Protein AF-A0A3D2TYN9-F1 (afdb_monomer_lite)

Secondary structure (DSSP, 8-state):
-----EEE-SSS-SSGGGS-TTT---SSS--SHHHHHHHHT--EEEEE--S-HHHHHHHHHHHHHHHHHHT-SS-EEEEE-TT-BS-HHHHHHHHHHHHT-GGGHHHHTTEEEEE--B-HHHHT-HHHHHSTTSSTT-TTPPPEEBSTT--STTHHHHHHHTT---B---GGG-

Sequence (174 aa):
EVIARHTVGMADPLTDEEITVEDRLEDGLPQSLAACLAEYGLCHLKIKVNGDCDSDLERLHNIARLVESSGVESFGFTLDGNEQFRDPGHFRTYWERLTGQPELHGFFSHLVFVEQPFHRDVALDRELMGGAGGLVAWADRPRMIIDESDARNDSLVLALELGYHGTSHKNCKG

Radius of gyration: 17.23 Å; chains: 1; bounding box: 44×36×44 Å

Foldseek 3Di:
DDADAAEDELQQAQDPVSQDPVRDDPPPQDRHVLRCCQPVVHQEHEYEDQLPLVSRLVVLLSNVVSVVVSPRPRHAYEYELPANDAALVSVVVSVCSNCVDPSCVVVCVRYPFYENNHHLVRLLPCPRQVHCSHDVVDDPDTAYEYEVNPQDPCSQVSNVNSPHDYYDDDPVSD

Structure (mmCIF, N/CA/C/O backbone):
data_AF-A0A3D2TYN9-F1
#
_entry.id   AF-A0A3D2TYN9-F1
#
loop_
_atom_site.group_PDB
_atom_site.id
_atom_site.type_symbol
_atom_site.label_atom_id
_atom_site.label_alt_id
_atom_site.label_comp_id
_atom_site.label_asym_id
_atom_site.label_entity_id
_atom_site.label_seq_id
_atom_site.pdbx_PDB_ins_code
_atom_site.Cartn_x
_atom_site.Cartn_y
_atom_site.Cartn_z
_atom_site.occupancy
_atom_site.B_iso_or_equiv
_atom_site.auth_seq_id
_atom_site.auth_comp_id
_atom_site.auth_asym_id
_atom_site.auth_atom_id
_atom_site.pdbx_PDB_model_num
ATOM 1 N N . GLU A 1 1 ? -14.340 -18.652 -0.048 1.00 77.94 1 GLU A N 1
ATOM 2 C CA . GLU A 1 1 ? -14.383 -17.609 0.993 1.00 77.94 1 GLU A CA 1
ATOM 3 C C . GLU A 1 1 ? -14.146 -16.260 0.330 1.00 77.94 1 GLU A C 1
ATOM 5 O O . GLU A 1 1 ? -13.429 -16.225 -0.665 1.00 77.94 1 GLU A O 1
ATOM 10 N N . VAL A 1 2 ? -14.799 -15.196 0.799 1.00 84.88 2 VAL A N 1
ATOM 11 C CA . VAL A 1 2 ? -14.605 -13.823 0.301 1.00 84.88 2 VAL A CA 1
ATOM 12 C C . VAL A 1 2 ? -14.010 -13.014 1.446 1.00 84.88 2 VAL A C 1
ATOM 14 O O . VAL A 1 2 ? -14.589 -13.000 2.527 1.00 84.88 2 VAL A O 1
ATOM 17 N N . ILE A 1 3 ? -12.878 -12.351 1.206 1.00 89.25 3 ILE A N 1
ATOM 18 C CA . ILE A 1 3 ? -12.180 -11.532 2.204 1.00 89.25 3 ILE A CA 1
ATOM 19 C C . ILE A 1 3 ? -12.329 -10.062 1.813 1.00 89.25 3 ILE A C 1
ATOM 21 O O . ILE A 1 3 ? -11.868 -9.648 0.747 1.00 89.25 3 ILE A O 1
ATOM 25 N N . ALA A 1 4 ? -12.972 -9.271 2.671 1.00 90.62 4 ALA A N 1
ATOM 26 C CA . ALA A 1 4 ? -13.040 -7.825 2.503 1.00 90.62 4 ALA A CA 1
ATOM 27 C C . ALA A 1 4 ? -11.748 -7.178 3.026 1.00 90.62 4 ALA A C 1
ATOM 29 O O . ALA A 1 4 ? -11.294 -7.497 4.122 1.00 90.62 4 ALA A O 1
ATOM 30 N N . ARG A 1 5 ? -11.165 -6.258 2.247 1.00 94.69 5 ARG A N 1
ATOM 31 C CA . ARG A 1 5 ? -10.030 -5.425 2.675 1.00 94.69 5 ARG A CA 1
ATOM 32 C C . ARG A 1 5 ? -10.537 -4.029 3.003 1.00 94.69 5 ARG A C 1
ATOM 34 O O . ARG A 1 5 ? -10.911 -3.292 2.091 1.00 94.69 5 ARG A O 1
ATOM 41 N N . HIS A 1 6 ? -10.562 -3.672 4.282 1.00 96.56 6 HIS A N 1
ATOM 42 C CA . HIS A 1 6 ? -10.943 -2.325 4.701 1.00 96.56 6 HIS A CA 1
ATOM 43 C C . HIS A 1 6 ? -9.845 -1.337 4.296 1.00 96.56 6 HIS A C 1
ATOM 45 O O . HIS A 1 6 ? -8.668 -1.571 4.569 1.00 96.56 6 HIS A O 1
ATOM 51 N N . THR A 1 7 ? -10.210 -0.264 3.594 1.00 97.44 7 THR A N 1
ATOM 52 C CA . THR A 1 7 ? -9.226 0.728 3.144 1.00 97.44 7 THR A CA 1
ATOM 53 C C . THR A 1 7 ? -8.938 1.706 4.269 1.00 97.44 7 THR A C 1
ATOM 55 O O . THR A 1 7 ? -9.871 2.268 4.819 1.00 97.44 7 THR A O 1
ATOM 58 N N . VAL A 1 8 ? -7.658 1.914 4.562 1.00 97.94 8 VAL A N 1
ATOM 59 C CA . VAL A 1 8 ? -7.162 2.903 5.517 1.00 97.94 8 VAL A CA 1
ATOM 60 C C . VAL A 1 8 ? -6.434 3.977 4.718 1.00 97.94 8 VAL A C 1
ATOM 62 O O . VAL A 1 8 ? -5.326 3.763 4.219 1.00 97.94 8 VAL A O 1
ATOM 65 N N . GLY A 1 9 ? -7.093 5.113 4.526 1.00 96.50 9 GLY A N 1
ATOM 66 C CA . GLY A 1 9 ? -6.555 6.310 3.891 1.00 96.50 9 GLY A CA 1
ATOM 67 C C . GLY A 1 9 ? -5.503 7.012 4.748 1.00 96.50 9 GLY A C 1
ATOM 68 O O . GLY A 1 9 ? -5.288 6.661 5.903 1.00 96.50 9 GLY A O 1
ATOM 69 N N . MET A 1 10 ? -4.834 8.024 4.187 1.00 92.69 10 MET A N 1
ATOM 70 C CA . MET A 1 10 ? -3.769 8.764 4.889 1.00 92.69 10 MET A CA 1
ATOM 71 C C . MET A 1 10 ? -4.289 9.635 6.036 1.00 92.69 10 MET A C 1
ATOM 73 O O . MET A 1 10 ? -3.574 9.847 7.008 1.00 92.69 10 MET A O 1
ATOM 77 N N . ALA A 1 11 ? -5.518 10.136 5.905 1.00 93.06 11 ALA A N 1
ATOM 78 C CA . ALA A 1 11 ? -6.159 11.023 6.874 1.00 93.06 11 ALA A CA 1
ATOM 79 C C . ALA A 1 11 ? -7.179 10.297 7.762 1.00 93.06 11 ALA A C 1
ATOM 81 O O . ALA A 1 11 ? -7.815 10.932 8.596 1.00 93.06 11 ALA A O 1
ATOM 82 N N . ASP A 1 12 ? -7.355 8.987 7.571 1.00 96.75 12 ASP A N 1
ATOM 83 C CA . ASP A 1 12 ? -8.340 8.235 8.340 1.00 96.75 12 ASP A CA 1
ATOM 84 C C . ASP A 1 12 ? -7.880 8.148 9.804 1.00 96.75 12 ASP A C 1
ATOM 86 O O . ASP A 1 12 ? -6.713 7.806 10.048 1.00 96.75 12 ASP A O 1
ATOM 90 N N . PRO A 1 13 ? -8.768 8.429 10.769 1.00 97.69 13 PRO A N 1
ATOM 91 C CA . PRO A 1 13 ? -8.431 8.364 12.181 1.00 97.69 13 PRO A CA 1
ATOM 92 C C . PRO A 1 13 ? -8.129 6.917 12.578 1.00 97.69 13 PRO A C 1
ATOM 94 O O . PRO A 1 13 ? -8.916 6.000 12.321 1.00 97.69 13 PRO A O 1
ATOM 97 N N . LEU A 1 14 ? -6.981 6.687 13.211 1.00 97.94 14 LEU A N 1
ATOM 98 C CA . LEU A 1 14 ? -6.624 5.360 13.707 1.00 97.94 14 LEU A CA 1
ATOM 99 C C . LEU A 1 14 ? -7.356 5.044 15.013 1.00 97.94 14 LEU A C 1
ATOM 101 O O . LEU A 1 14 ? -7.786 3.905 15.206 1.00 97.94 14 LEU A O 1
ATOM 105 N N . THR A 1 15 ? -7.554 6.051 15.867 1.00 97.38 15 THR A N 1
ATOM 106 C CA . THR A 1 15 ? -8.289 5.944 17.135 1.00 97.38 15 THR A CA 1
ATOM 107 C C . THR A 1 15 ? -9.380 7.008 17.250 1.00 97.38 15 THR A C 1
ATOM 109 O O . THR A 1 15 ? -9.408 7.980 16.495 1.00 97.38 15 THR A O 1
ATOM 112 N N . ASP A 1 16 ? -10.307 6.832 18.195 1.00 96.62 16 ASP A N 1
ATOM 113 C CA . ASP A 1 16 ? -11.434 7.755 18.377 1.00 96.62 16 ASP A CA 1
ATOM 114 C C . ASP A 1 16 ? -11.008 9.137 18.896 1.00 96.62 16 ASP A C 1
ATOM 116 O O . ASP A 1 16 ? -11.752 10.108 18.731 1.00 96.62 16 ASP A O 1
ATOM 120 N N . GLU A 1 17 ? -9.827 9.235 19.514 1.00 96.56 17 GLU A N 1
ATOM 121 C CA . GLU A 1 17 ? -9.226 10.489 19.980 1.00 96.56 17 GLU A CA 1
ATOM 122 C C . GLU A 1 17 ? -8.718 11.369 18.831 1.00 96.56 17 GLU A C 1
ATOM 124 O O . GLU A 1 17 ? -8.598 12.581 19.004 1.00 96.56 17 GLU A O 1
ATOM 129 N N . GLU A 1 18 ? -8.442 10.784 17.662 1.00 97.00 18 GLU A N 1
ATOM 130 C CA . GLU A 1 18 ? -8.052 11.528 16.457 1.00 97.00 18 GLU A CA 1
ATOM 131 C C . GLU A 1 18 ? -9.260 12.199 15.774 1.00 97.00 18 GLU A C 1
ATOM 133 O O . GLU A 1 18 ? -9.085 13.051 14.903 1.00 97.00 18 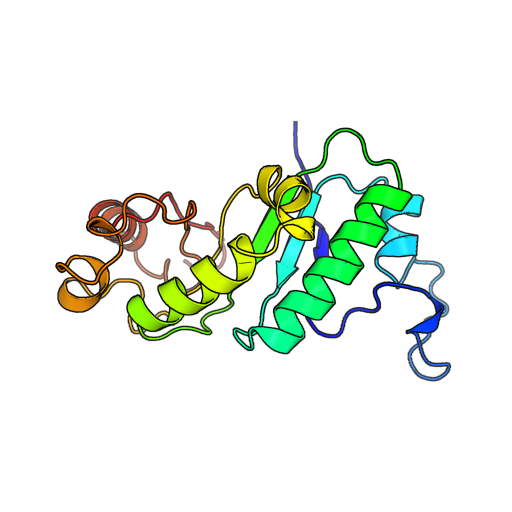GLU A O 1
ATOM 138 N N . ILE A 1 19 ? -10.489 11.851 16.176 1.00 97.25 19 ILE A N 1
ATOM 139 C CA . ILE A 1 19 ? -11.725 12.401 15.612 1.00 97.25 19 ILE A CA 1
ATOM 140 C C . ILE A 1 19 ? -12.107 13.678 16.362 1.00 97.25 19 ILE A C 1
ATOM 142 O O . ILE A 1 19 ? -12.534 13.634 17.525 1.00 97.25 19 ILE A O 1
ATOM 146 N N . THR A 1 20 ? -12.005 14.811 15.665 1.00 95.62 20 THR A N 1
ATOM 147 C CA . THR A 1 20 ? -12.434 16.121 16.172 1.00 95.62 20 THR A CA 1
ATOM 148 C C . THR A 1 20 ? -13.937 16.145 16.462 1.00 95.62 20 THR A C 1
ATOM 150 O O . THR A 1 20 ? -14.700 15.293 16.005 1.00 95.62 20 THR A O 1
ATOM 153 N N . VAL A 1 21 ? -14.396 17.126 17.242 1.00 93.62 21 VAL A N 1
ATOM 154 C CA . VAL A 1 21 ? -15.836 17.277 17.511 1.00 93.62 21 VAL A CA 1
ATOM 155 C C . VAL A 1 21 ? -16.582 17.631 16.223 1.00 93.62 21 VAL A C 1
ATOM 157 O O . VAL A 1 21 ? -17.707 17.184 16.026 1.00 93.62 21 VAL A O 1
ATOM 160 N N . GLU A 1 22 ? -15.945 18.402 15.347 1.00 94.50 22 GLU A N 1
ATOM 161 C CA . GLU A 1 22 ? -16.489 18.851 14.071 1.00 94.50 22 GLU A CA 1
ATOM 162 C C . GLU A 1 22 ? -16.609 17.717 13.042 1.00 94.50 22 GLU A C 1
ATOM 164 O O . GLU A 1 22 ? -17.558 17.712 12.259 1.00 94.50 22 GLU A O 1
ATOM 169 N N . ASP A 1 23 ? -15.682 16.753 13.059 1.00 94.88 23 ASP A N 1
ATOM 170 C CA . ASP A 1 23 ? -15.662 15.619 12.124 1.00 94.88 23 ASP A CA 1
ATOM 171 C C . ASP A 1 23 ? -16.451 14.401 12.628 1.00 94.88 23 ASP A C 1
ATOM 173 O O . ASP A 1 23 ? -16.633 13.432 11.885 1.00 94.88 23 ASP A O 1
ATOM 177 N N . ARG A 1 24 ? -16.901 14.406 13.889 1.00 95.12 24 ARG A N 1
ATOM 178 C CA . ARG A 1 24 ? -17.609 13.269 14.488 1.00 95.12 24 ARG A CA 1
ATOM 179 C C . ARG A 1 24 ? -19.006 13.117 13.895 1.00 95.12 24 ARG A C 1
ATOM 181 O O . ARG A 1 24 ? -19.819 14.039 13.940 1.00 95.12 24 ARG A O 1
ATOM 188 N N . LEU A 1 25 ? -19.300 11.922 13.390 1.00 94.81 25 LEU A N 1
ATOM 189 C CA . LEU A 1 25 ? -20.610 11.585 12.835 1.00 94.81 25 LEU A CA 1
ATOM 190 C C . LEU A 1 25 ? -21.520 10.946 13.896 1.00 94.81 25 LEU A C 1
ATOM 192 O O . LEU A 1 25 ? -21.076 10.162 14.732 1.00 94.81 25 LEU A O 1
ATOM 196 N N . GLU A 1 26 ? -22.815 11.265 13.844 1.00 92.81 26 GLU A N 1
ATOM 197 C CA . GLU A 1 26 ? -23.863 10.675 14.697 1.00 92.81 26 GLU A CA 1
ATOM 198 C C . GLU A 1 26 ? -24.743 9.689 13.905 1.00 92.81 26 GLU A C 1
ATOM 200 O O . GLU A 1 26 ? -25.968 9.681 14.018 1.00 92.81 26 GLU A O 1
ATOM 205 N N . ASP A 1 27 ? -24.129 8.870 13.050 1.00 95.62 27 ASP A N 1
ATOM 206 C CA . ASP A 1 27 ? -24.824 7.869 12.227 1.00 95.62 27 ASP A CA 1
ATOM 207 C C . ASP A 1 27 ? -24.854 6.463 12.858 1.00 95.62 27 ASP A C 1
ATOM 209 O O . ASP A 1 27 ? -25.531 5.566 12.351 1.00 95.62 27 ASP A O 1
ATOM 213 N N . GLY A 1 28 ? -24.172 6.286 13.994 1.00 94.12 28 GLY A N 1
ATOM 21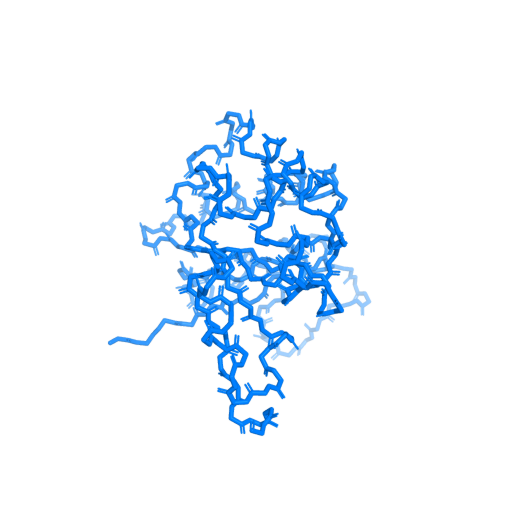4 C CA . GLY A 1 28 ? -24.099 5.028 14.734 1.00 94.12 28 GLY A CA 1
ATOM 215 C C . GLY A 1 28 ? -23.090 4.023 14.176 1.00 94.12 28 GLY A C 1
ATOM 216 O O . GLY A 1 28 ? -23.093 2.879 14.626 1.00 94.12 28 GLY A O 1
ATOM 217 N N . LEU A 1 29 ? -22.246 4.418 13.218 1.00 96.31 29 LEU A N 1
ATOM 218 C CA . LEU A 1 29 ? -21.199 3.570 12.652 1.00 96.31 29 LEU A CA 1
ATOM 219 C C . LEU A 1 29 ? -1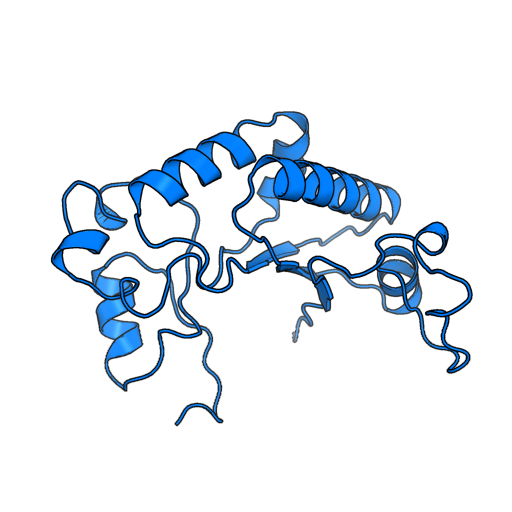9.826 3.879 13.281 1.00 96.31 29 LEU A C 1
ATOM 221 O O . LEU A 1 29 ? -19.569 5.013 13.689 1.00 96.31 29 LEU A O 1
ATOM 225 N N . PRO A 1 30 ? -18.911 2.893 13.364 1.00 96.50 30 PRO A N 1
ATOM 226 C CA . PRO A 1 30 ? -17.527 3.143 13.747 1.00 96.50 30 PRO A CA 1
ATOM 227 C C . PRO A 1 30 ? -16.833 4.041 12.716 1.00 96.50 30 PRO A C 1
ATOM 229 O O . PRO A 1 30 ? -16.962 3.834 11.508 1.00 96.50 30 PRO A O 1
ATOM 232 N N . GLN A 1 31 ? -16.061 5.009 13.208 1.00 96.69 31 GLN A N 1
ATOM 233 C CA . GLN A 1 31 ? -15.362 5.989 12.373 1.00 96.69 31 GLN A CA 1
ATOM 234 C C . GLN A 1 31 ? -13.836 5.812 12.396 1.00 96.69 31 GLN A C 1
ATOM 236 O O . GLN A 1 31 ? -13.190 6.055 11.380 1.00 96.69 31 GLN A O 1
ATOM 241 N N . SER A 1 32 ? -13.250 5.365 13.514 1.00 97.56 32 SER A N 1
ATOM 242 C CA . SER A 1 32 ? -11.816 5.062 13.591 1.00 97.56 32 SER A CA 1
ATOM 243 C C . SER A 1 32 ? -11.498 3.639 13.136 1.00 97.56 32 SER A C 1
ATOM 245 O O . SER A 1 32 ? -12.348 2.743 13.195 1.00 97.56 32 SER A O 1
ATOM 247 N N . LEU A 1 33 ? -10.245 3.397 12.737 1.00 97.50 33 LEU A N 1
ATOM 248 C CA . LEU A 1 33 ? -9.766 2.042 12.448 1.00 97.50 33 LEU A CA 1
ATOM 249 C C . LEU A 1 33 ? -9.926 1.121 13.666 1.00 97.50 33 LEU A C 1
ATOM 251 O O . LEU A 1 33 ? -10.344 -0.023 13.504 1.00 97.50 33 LEU A O 1
ATOM 255 N N . ALA A 1 34 ? -9.643 1.615 14.875 1.00 96.88 34 ALA A N 1
ATOM 256 C CA . ALA A 1 34 ? -9.796 0.860 16.117 1.00 96.88 34 ALA A CA 1
ATOM 257 C C . ALA A 1 34 ? -11.240 0.377 16.312 1.00 96.88 34 ALA A C 1
ATOM 259 O O . ALA A 1 34 ? -11.479 -0.812 16.536 1.00 96.88 34 ALA A O 1
ATOM 260 N N . ALA A 1 35 ? -12.203 1.288 16.156 1.00 96.12 35 ALA A N 1
ATOM 261 C CA . ALA A 1 35 ? -13.618 0.964 16.251 1.00 96.12 35 ALA A CA 1
ATOM 262 C C . ALA A 1 35 ? -14.054 0.006 15.128 1.00 96.12 35 ALA A C 1
ATOM 264 O O . ALA A 1 35 ? -14.800 -0.937 15.381 1.00 96.12 35 ALA A O 1
ATOM 265 N N . CYS A 1 36 ? -13.544 0.184 13.904 1.00 96.00 36 CYS A N 1
ATOM 266 C CA . CYS A 1 36 ? -13.861 -0.691 12.775 1.00 96.00 36 CYS A CA 1
ATOM 267 C C . CYS A 1 36 ? -13.315 -2.116 12.960 1.00 96.00 36 CYS A C 1
ATOM 269 O O . CYS A 1 36 ? -14.018 -3.076 12.648 1.00 96.00 36 CYS A O 1
ATOM 271 N N . LEU A 1 37 ? -12.085 -2.276 13.466 1.00 94.25 37 LEU A N 1
ATOM 272 C CA . LEU A 1 37 ? -11.501 -3.584 13.790 1.00 94.25 37 LEU A CA 1
ATOM 273 C C . LEU A 1 37 ? -12.381 -4.335 14.799 1.00 94.25 37 LEU A C 1
ATOM 275 O O . LEU A 1 37 ? -12.678 -5.511 14.587 1.00 94.25 37 LEU A O 1
ATOM 279 N N . ALA A 1 38 ? -12.824 -3.643 15.854 1.00 93.69 38 ALA A N 1
ATOM 280 C CA . ALA A 1 38 ? -13.637 -4.221 16.919 1.00 93.69 38 ALA A CA 1
ATOM 281 C C . ALA A 1 38 ? -15.069 -4.563 16.470 1.00 93.69 38 ALA A C 1
ATOM 283 O O . ALA A 1 38 ? -15.534 -5.673 16.715 1.00 93.69 38 ALA A O 1
ATOM 284 N N . GLU A 1 39 ? -15.756 -3.633 15.802 1.00 94.88 39 GLU A N 1
ATOM 285 C CA . GLU A 1 39 ? -17.165 -3.791 15.414 1.00 94.88 39 GLU A CA 1
ATOM 286 C C . GLU A 1 39 ? -17.335 -4.772 14.247 1.00 94.88 39 GLU A C 1
ATOM 288 O O . GLU A 1 39 ? -18.231 -5.615 14.252 1.00 94.88 39 GLU A O 1
ATOM 293 N N . TYR A 1 40 ? -16.466 -4.687 13.235 1.00 93.00 40 TYR A N 1
ATOM 294 C CA . TYR A 1 40 ? -16.623 -5.459 12.001 1.00 93.00 40 TYR A CA 1
ATOM 295 C C . TYR A 1 40 ? -15.781 -6.737 11.954 1.00 93.00 40 TYR A C 1
ATOM 297 O O . TYR A 1 40 ? -15.876 -7.481 10.976 1.00 93.00 40 TYR A O 1
ATOM 305 N N . GLY A 1 41 ? -14.949 -7.002 12.967 1.00 91.69 41 GLY A N 1
ATOM 306 C CA . GLY A 1 41 ? -14.061 -8.169 12.987 1.00 91.69 41 GLY A CA 1
ATOM 307 C C . GLY A 1 41 ? -13.092 -8.180 11.803 1.00 91.69 41 GLY A C 1
ATOM 308 O O . GLY A 1 41 ? -12.861 -9.224 11.188 1.00 91.69 41 GLY A O 1
ATOM 309 N N . LEU A 1 42 ? -12.582 -7.003 11.427 1.00 94.19 42 LEU A N 1
ATOM 310 C CA . LEU A 1 42 ? -11.731 -6.848 10.251 1.00 94.19 42 LEU A CA 1
ATOM 311 C C . LEU A 1 42 ? -10.441 -7.650 10.411 1.00 94.19 42 LEU A C 1
ATOM 313 O O . LEU A 1 42 ? -9.681 -7.457 11.355 1.00 94.19 42 LEU A O 1
ATOM 317 N N . CYS A 1 43 ? -10.162 -8.499 9.429 1.00 94.69 43 CYS A N 1
ATOM 318 C CA . CYS A 1 43 ? -8.941 -9.294 9.391 1.00 94.69 43 CYS A CA 1
ATOM 319 C C . CYS A 1 43 ? -7.979 -8.866 8.280 1.00 94.69 43 CYS A C 1
ATOM 321 O O . CYS A 1 43 ? -6.824 -9.280 8.284 1.00 94.69 43 CYS A O 1
ATOM 323 N N . HIS A 1 44 ? -8.428 -8.045 7.323 1.00 97.25 44 HIS A N 1
ATOM 324 C CA . HIS A 1 44 ? -7.570 -7.566 6.248 1.00 97.25 44 HIS A CA 1
ATOM 325 C C . HIS A 1 44 ? -7.725 -6.077 5.951 1.00 97.25 44 HIS A C 1
ATOM 327 O O . HIS A 1 44 ? -8.839 -5.548 5.898 1.00 97.25 44 HIS A O 1
ATOM 333 N N . LEU A 1 45 ? -6.595 -5.423 5.673 1.00 98.12 45 LEU A N 1
ATOM 334 C CA . LEU A 1 45 ? -6.525 -3.988 5.388 1.00 98.12 45 LEU A CA 1
ATOM 335 C C . LEU A 1 45 ? -5.918 -3.694 4.009 1.00 98.12 45 LEU A C 1
ATOM 337 O O . LEU A 1 45 ? -5.056 -4.417 3.510 1.00 98.12 45 LEU A O 1
ATOM 341 N N . LYS A 1 46 ? -6.340 -2.584 3.404 1.00 98.44 46 LYS A N 1
ATOM 342 C CA . LYS A 1 46 ? -5.649 -1.911 2.301 1.00 98.44 46 LYS A CA 1
ATOM 343 C C . LYS A 1 46 ? -5.158 -0.563 2.822 1.00 98.44 46 LYS A C 1
ATOM 345 O O . LYS A 1 46 ? -5.951 0.355 2.982 1.00 98.44 46 LYS A O 1
ATOM 350 N N . ILE A 1 47 ? -3.871 -0.455 3.120 1.00 98.69 47 ILE A N 1
ATOM 351 C CA . ILE A 1 47 ? -3.275 0.730 3.742 1.00 98.69 47 ILE A CA 1
ATOM 352 C C . ILE A 1 47 ? -2.687 1.605 2.641 1.00 98.69 47 ILE A C 1
ATOM 354 O O . ILE A 1 47 ? -1.847 1.144 1.871 1.00 98.69 47 ILE A O 1
ATOM 358 N N . LYS A 1 48 ? -3.129 2.858 2.545 1.00 98.31 48 LYS A N 1
ATOM 359 C CA . LYS A 1 48 ? -2.529 3.822 1.620 1.00 98.31 48 LYS A CA 1
ATOM 360 C C . LYS A 1 48 ? -1.192 4.316 2.161 1.00 98.31 48 LYS A C 1
ATOM 362 O O . LYS A 1 48 ? -1.051 4.488 3.368 1.00 98.31 48 LYS A O 1
ATOM 367 N N . VAL A 1 49 ? -0.250 4.551 1.255 1.00 97.81 49 VAL A N 1
ATOM 368 C CA . VAL A 1 49 ? 1.028 5.215 1.535 1.00 97.81 49 VAL A CA 1
ATOM 369 C C . VAL A 1 49 ? 1.214 6.391 0.581 1.00 97.81 49 VAL A C 1
ATOM 371 O O . VAL A 1 49 ? 0.724 6.359 -0.551 1.00 97.81 49 VAL A O 1
ATOM 374 N N . ASN A 1 50 ? 1.881 7.449 1.035 1.00 93.62 50 ASN A N 1
ATOM 375 C CA . ASN A 1 50 ? 2.063 8.683 0.260 1.00 93.62 50 ASN A CA 1
ATOM 376 C C . ASN A 1 50 ? 3.481 8.836 -0.325 1.00 93.62 50 ASN A C 1
ATOM 378 O O . ASN A 1 50 ? 3.733 9.794 -1.049 1.00 93.62 50 ASN A O 1
ATOM 382 N N . GLY A 1 51 ? 4.396 7.904 -0.045 1.00 94.50 51 GLY A N 1
ATOM 383 C CA . GLY A 1 51 ? 5.772 7.938 -0.540 1.00 94.50 51 GLY A CA 1
ATOM 384 C C . GLY A 1 51 ? 6.701 8.864 0.252 1.00 94.50 51 GLY A C 1
ATOM 385 O O . GLY A 1 51 ? 7.911 8.861 0.010 1.00 94.50 51 GLY A O 1
ATOM 386 N N . ASP A 1 52 ? 6.174 9.607 1.228 1.00 96.44 52 ASP A N 1
ATOM 387 C CA . ASP A 1 52 ? 6.954 10.282 2.257 1.00 96.44 52 ASP A CA 1
ATOM 388 C C . ASP A 1 52 ? 7.274 9.268 3.357 1.00 96.44 52 ASP A C 1
ATOM 390 O O . ASP A 1 52 ? 6.452 8.902 4.194 1.00 96.44 52 ASP A O 1
ATOM 394 N N . CYS A 1 53 ? 8.507 8.773 3.321 1.00 95.69 53 CYS A N 1
ATOM 395 C CA . CYS A 1 53 ? 8.904 7.638 4.138 1.00 95.69 53 CYS A CA 1
ATOM 396 C C . CYS A 1 53 ? 8.819 7.903 5.651 1.00 95.69 53 CYS A C 1
ATOM 398 O O . CYS A 1 53 ? 8.643 6.947 6.397 1.00 95.69 53 CYS A O 1
ATOM 400 N N . ASP A 1 54 ? 8.960 9.145 6.120 1.00 97.12 54 ASP A N 1
ATOM 401 C CA . ASP A 1 54 ? 8.881 9.443 7.557 1.00 97.12 54 ASP A CA 1
ATOM 402 C C . ASP A 1 54 ? 7.435 9.349 8.051 1.00 97.12 54 ASP A C 1
ATOM 404 O O . ASP A 1 54 ? 7.157 8.638 9.020 1.00 97.12 54 ASP A O 1
ATOM 408 N N . SER A 1 55 ? 6.509 9.998 7.341 1.00 97.06 55 SER A N 1
ATOM 409 C CA . SER A 1 55 ? 5.083 9.944 7.671 1.00 97.06 55 SER A CA 1
ATOM 410 C C . SER A 1 55 ? 4.483 8.552 7.458 1.00 97.06 55 SER A C 1
ATOM 412 O O . SER A 1 55 ? 3.702 8.084 8.290 1.00 97.06 55 SER A O 1
ATOM 414 N N . ASP A 1 56 ? 4.888 7.846 6.398 1.00 97.88 56 ASP A N 1
ATOM 415 C CA . ASP A 1 56 ? 4.462 6.469 6.154 1.00 97.88 56 ASP A CA 1
ATOM 416 C C . ASP A 1 56 ? 4.965 5.524 7.257 1.00 97.88 56 ASP A C 1
ATOM 418 O O . ASP A 1 56 ? 4.202 4.682 7.731 1.00 97.88 56 ASP A O 1
ATOM 422 N N . LEU A 1 57 ? 6.215 5.671 7.719 1.00 98.00 57 LEU A N 1
ATOM 423 C CA . LEU A 1 57 ? 6.748 4.870 8.827 1.00 98.00 57 LEU A CA 1
ATOM 424 C C . LEU A 1 57 ? 5.964 5.089 10.116 1.00 98.00 57 LEU A C 1
ATOM 426 O O . LEU A 1 57 ? 5.539 4.118 10.744 1.00 98.00 57 LEU A O 1
ATOM 430 N N . GLU A 1 58 ? 5.755 6.347 10.503 1.00 97.56 58 GLU A N 1
ATOM 431 C CA . GLU A 1 58 ? 4.982 6.686 11.697 1.00 97.56 58 GLU A CA 1
ATOM 432 C C . GLU A 1 58 ? 3.582 6.062 11.637 1.00 97.56 58 GLU A C 1
ATOM 434 O O . GLU A 1 58 ? 3.145 5.382 12.575 1.00 97.56 58 GLU A O 1
ATOM 439 N N . ARG A 1 59 ? 2.903 6.213 10.496 1.00 97.94 59 ARG A N 1
ATOM 440 C CA . ARG A 1 59 ? 1.560 5.671 10.297 1.00 97.94 59 ARG A CA 1
ATOM 441 C C . ARG A 1 59 ? 1.541 4.143 10.336 1.00 97.94 59 ARG A C 1
ATOM 443 O O . ARG A 1 59 ? 0.678 3.570 11.001 1.00 97.94 59 ARG A O 1
ATOM 450 N N . LEU A 1 60 ? 2.493 3.474 9.686 1.00 98.38 60 LEU A N 1
ATOM 451 C CA . LEU A 1 60 ? 2.593 2.011 9.693 1.00 98.38 60 LEU A CA 1
ATOM 452 C C . LEU A 1 60 ? 2.884 1.460 11.093 1.00 98.38 60 LEU A C 1
ATOM 454 O O . LEU A 1 60 ? 2.282 0.460 11.478 1.00 98.38 60 LEU A O 1
ATOM 458 N N . HIS A 1 61 ? 3.721 2.128 11.891 1.00 98.06 61 HIS A N 1
ATOM 459 C CA . HIS A 1 61 ? 3.931 1.764 13.295 1.00 98.06 61 HIS A CA 1
ATOM 460 C C . HIS A 1 61 ? 2.657 1.880 14.131 1.00 98.06 61 HIS A C 1
ATOM 462 O O . HIS A 1 61 ? 2.393 1.024 14.979 1.00 98.06 61 HIS A O 1
ATOM 468 N N . ASN A 1 62 ? 1.870 2.935 13.926 1.00 98.00 62 ASN A N 1
ATOM 469 C CA . ASN A 1 62 ? 0.620 3.123 14.658 1.00 98.00 62 ASN A CA 1
ATOM 470 C C . ASN A 1 62 ? -0.408 2.051 14.279 1.00 98.00 62 ASN A C 1
ATOM 472 O O . ASN A 1 62 ? -1.004 1.439 15.164 1.00 98.00 62 ASN A O 1
ATOM 476 N N . ILE A 1 63 ? -0.542 1.747 12.984 1.00 97.88 63 ILE A N 1
ATOM 477 C CA . ILE A 1 63 ? -1.429 0.679 12.507 1.00 97.88 63 ILE A CA 1
ATOM 478 C C . ILE A 1 63 ? -0.970 -0.690 13.023 1.00 97.88 63 ILE A C 1
ATOM 480 O O . ILE A 1 63 ? -1.798 -1.451 13.518 1.00 97.88 63 ILE A O 1
ATOM 484 N N . ALA A 1 64 ? 0.328 -1.003 12.964 1.00 96.94 64 ALA A N 1
ATOM 485 C CA . ALA A 1 64 ? 0.860 -2.278 13.442 1.00 96.94 64 ALA A CA 1
ATOM 486 C C . ALA A 1 64 ? 0.547 -2.508 14.930 1.00 96.94 64 ALA A C 1
ATOM 488 O O . ALA A 1 64 ? 0.030 -3.564 15.292 1.00 96.94 64 ALA A O 1
ATOM 489 N N . ARG A 1 65 ? 0.771 -1.493 15.778 1.00 96.31 65 ARG A N 1
ATOM 490 C CA . ARG A 1 65 ? 0.437 -1.539 17.213 1.00 96.31 65 ARG A CA 1
ATOM 491 C C . ARG A 1 65 ? -1.061 -1.701 17.461 1.00 96.31 65 ARG A C 1
ATOM 493 O O . ARG A 1 65 ? -1.469 -2.421 18.373 1.00 96.31 65 ARG A O 1
ATOM 500 N N . LEU A 1 66 ? -1.890 -1.046 16.653 1.00 96.00 66 LEU A N 1
ATOM 501 C CA . LEU A 1 66 ? -3.337 -1.153 16.777 1.00 96.00 66 LEU A CA 1
ATOM 502 C C . LEU A 1 66 ? -3.824 -2.564 16.419 1.00 96.00 66 LEU A C 1
ATOM 504 O O . LEU A 1 66 ? -4.583 -3.159 17.179 1.00 96.00 66 LEU A O 1
ATOM 508 N N . VAL A 1 67 ? -3.334 -3.129 15.315 1.00 94.75 67 VAL A N 1
ATOM 509 C CA . VAL A 1 67 ? -3.662 -4.500 14.900 1.00 94.75 67 VAL A CA 1
ATOM 510 C C . VAL A 1 67 ? -3.201 -5.510 15.952 1.00 94.75 67 VAL A C 1
ATOM 512 O O . VAL A 1 67 ? -3.990 -6.362 16.355 1.00 94.75 67 VAL A O 1
ATOM 515 N N . GLU A 1 68 ? -1.976 -5.379 16.463 1.00 93.12 68 GLU A N 1
ATOM 516 C CA . GLU A 1 68 ? -1.456 -6.252 17.522 1.00 93.12 68 GLU A CA 1
ATOM 517 C C . GLU A 1 68 ? -2.327 -6.198 18.787 1.00 93.12 68 GLU A C 1
ATOM 519 O O . GLU A 1 68 ? -2.703 -7.238 19.328 1.00 93.12 68 GLU A O 1
ATOM 524 N N . SER A 1 69 ? -2.721 -4.998 19.226 1.00 92.25 69 SER A N 1
ATOM 525 C CA . SER A 1 69 ? -3.559 -4.841 20.425 1.00 92.25 69 SER A CA 1
ATOM 526 C C . SER A 1 69 ? -5.013 -5.290 20.231 1.00 92.25 69 SER A C 1
ATOM 528 O O . SER A 1 69 ? -5.665 -5.659 21.207 1.00 92.25 69 SER A O 1
ATOM 530 N N . SER A 1 70 ? -5.512 -5.320 18.990 1.00 89.25 70 SER A N 1
ATOM 531 C CA . SER A 1 70 ? -6.860 -5.806 18.665 1.00 89.25 70 SER A CA 1
ATOM 532 C C . SER A 1 70 ? -7.015 -7.334 18.736 1.00 89.25 70 SER A C 1
ATOM 534 O O . SER A 1 70 ? -8.139 -7.827 18.799 1.00 89.25 70 SER A O 1
ATOM 536 N N . GLY A 1 71 ? -5.911 -8.094 18.751 1.00 84.88 71 GLY A N 1
ATOM 537 C CA . GLY A 1 71 ? -5.937 -9.557 18.883 1.00 84.88 71 GLY A CA 1
ATOM 538 C C . GLY A 1 71 ? -6.407 -10.320 17.636 1.00 84.88 71 GLY A C 1
ATOM 539 O O . GLY A 1 71 ? -6.846 -11.463 17.747 1.00 84.88 71 GLY A O 1
ATOM 540 N N . VAL A 1 72 ? -6.333 -9.714 16.447 1.00 86.75 72 VAL A N 1
ATOM 541 C CA . VAL A 1 72 ? -6.708 -10.359 15.176 1.00 86.75 72 VAL A CA 1
ATOM 542 C C . VAL A 1 72 ? -5.745 -11.512 14.849 1.00 86.75 72 VAL A C 1
ATOM 544 O O . VAL A 1 72 ? -4.566 -11.289 14.593 1.00 86.75 72 VAL A O 1
ATOM 547 N N . GLU A 1 73 ? -6.245 -12.752 14.812 1.00 76.88 73 GLU A N 1
ATOM 548 C CA . GLU A 1 73 ? -5.405 -13.953 14.627 1.00 76.88 73 GLU A CA 1
ATOM 549 C C . GLU A 1 73 ? -4.975 -14.210 13.167 1.00 76.88 73 GLU A C 1
ATOM 551 O O . GLU A 1 73 ? -3.869 -14.689 12.920 1.00 76.88 73 GLU A O 1
ATOM 556 N N . SER A 1 74 ? -5.832 -13.910 12.182 1.00 87.75 74 SER A N 1
ATOM 557 C CA . SER A 1 74 ? -5.569 -14.163 10.753 1.00 87.75 74 SER A CA 1
ATOM 558 C C . SER A 1 74 ? -5.481 -12.853 9.974 1.00 87.75 74 SER A C 1
ATOM 560 O O . SER A 1 74 ? -6.391 -12.483 9.234 1.00 87.75 74 SER A O 1
ATOM 562 N N . PHE A 1 75 ? -4.389 -12.123 10.196 1.00 95.12 75 PHE A N 1
ATOM 563 C CA . PHE A 1 75 ? -4.188 -10.797 9.624 1.00 95.12 75 PHE A CA 1
ATOM 564 C C . PHE A 1 75 ? -3.448 -10.823 8.279 1.00 95.12 75 PHE A C 1
ATOM 566 O O . PHE A 1 75 ? -2.464 -11.551 8.112 1.00 95.12 75 PHE A O 1
ATOM 573 N N . GLY A 1 76 ? -3.881 -9.973 7.348 1.00 97.38 76 GLY A N 1
ATOM 574 C CA . GLY A 1 76 ? -3.180 -9.694 6.096 1.00 97.38 76 GLY A CA 1
ATOM 575 C C . GLY A 1 76 ? -3.415 -8.262 5.627 1.00 97.38 76 GLY A C 1
ATOM 576 O O . GLY A 1 76 ? -4.479 -7.689 5.846 1.00 97.38 76 GLY A O 1
ATOM 577 N N . PHE A 1 77 ? -2.451 -7.655 4.942 1.00 98.44 77 PHE A N 1
ATOM 578 C CA . PHE A 1 77 ? -2.665 -6.317 4.386 1.00 98.44 77 PHE A CA 1
ATOM 579 C C . PHE A 1 77 ? -1.992 -6.117 3.039 1.00 98.44 77 PHE A C 1
ATOM 581 O O . PHE A 1 77 ? -1.106 -6.865 2.631 1.00 98.44 77 PHE A O 1
ATOM 588 N N . THR A 1 78 ? -2.432 -5.083 2.336 1.00 98.62 78 THR A N 1
ATOM 589 C CA . THR A 1 78 ? -1.782 -4.582 1.126 1.00 98.62 78 THR A CA 1
ATOM 590 C C . THR A 1 78 ? -1.421 -3.127 1.317 1.00 98.62 78 THR A C 1
ATOM 592 O O . THR A 1 78 ? -2.188 -2.393 1.941 1.00 98.62 78 THR A O 1
ATOM 595 N N . LEU A 1 79 ? -0.295 -2.705 0.751 1.00 98.69 79 LEU A N 1
ATOM 596 C CA . LEU A 1 79 ? 0.016 -1.284 0.623 1.00 98.69 79 LEU A CA 1
ATOM 597 C C . LEU A 1 79 ? -0.495 -0.776 -0.719 1.00 98.69 79 LEU A C 1
ATOM 599 O O . LEU A 1 79 ? -0.338 -1.465 -1.718 1.00 98.69 79 LEU A O 1
ATOM 603 N N . ASP A 1 80 ? -1.084 0.410 -0.749 1.00 98.44 80 ASP A N 1
ATOM 604 C CA . ASP A 1 80 ? -1.486 1.102 -1.972 1.00 98.44 80 ASP A CA 1
ATOM 605 C C . ASP A 1 80 ? -0.654 2.365 -2.122 1.00 98.44 80 ASP A C 1
ATOM 607 O O . ASP A 1 80 ? -0.830 3.331 -1.377 1.00 98.44 80 ASP A O 1
ATOM 611 N N . GLY A 1 81 ? 0.275 2.315 -3.072 1.00 97.06 81 GLY A N 1
ATOM 612 C CA . GLY A 1 81 ? 1.177 3.412 -3.361 1.00 97.06 81 GLY A CA 1
ATOM 613 C C . GLY A 1 81 ? 0.590 4.454 -4.295 1.00 97.06 81 GLY A C 1
ATOM 614 O O . GLY A 1 81 ? 1.323 5.374 -4.614 1.00 97.06 81 GLY A O 1
ATOM 615 N N . ASN A 1 82 ? -0.662 4.320 -4.754 1.00 95.50 82 ASN A N 1
ATOM 616 C CA . ASN A 1 82 ? -1.457 5.346 -5.435 1.00 95.50 82 ASN A CA 1
ATOM 617 C C . ASN A 1 82 ? -0.628 6.299 -6.332 1.00 95.50 82 ASN A C 1
ATOM 619 O O . ASN A 1 82 ? -0.713 7.525 -6.200 1.00 95.50 82 ASN A O 1
ATOM 623 N N . GLU A 1 83 ? 0.195 5.727 -7.219 1.00 97.44 83 GLU A N 1
ATOM 624 C CA . GLU A 1 83 ? 0.997 6.434 -8.229 1.00 97.44 83 GLU A CA 1
ATOM 625 C C . GLU A 1 83 ? 2.116 7.371 -7.714 1.00 97.44 83 GLU A C 1
ATOM 627 O O . GLU A 1 83 ? 2.547 8.267 -8.444 1.00 97.44 83 GLU A O 1
ATOM 632 N N . GLN A 1 84 ? 2.621 7.180 -6.489 1.00 97.75 84 GLN A N 1
ATOM 633 C CA . GLN A 1 84 ? 3.584 8.104 -5.865 1.00 97.75 84 GLN A CA 1
ATOM 634 C C . GLN A 1 84 ? 4.996 8.084 -6.477 1.00 97.75 84 GLN A C 1
ATOM 636 O O . GLN A 1 84 ? 5.717 9.081 -6.399 1.00 97.75 84 GLN A O 1
ATOM 641 N N . PHE A 1 85 ? 5.419 6.988 -7.113 1.00 98.06 85 PHE A N 1
ATOM 642 C CA . PHE A 1 85 ? 6.798 6.837 -7.587 1.00 98.06 85 PHE A CA 1
ATOM 643 C C . PHE A 1 85 ? 6.911 6.936 -9.110 1.00 98.06 85 PHE A C 1
ATOM 645 O O . PHE A 1 85 ? 6.141 6.340 -9.855 1.00 98.06 85 PHE A O 1
ATOM 652 N N . ARG A 1 86 ? 7.919 7.656 -9.609 1.00 97.62 86 ARG A N 1
ATOM 653 C CA . ARG A 1 86 ? 8.244 7.705 -11.050 1.00 97.62 86 ARG A CA 1
ATOM 654 C C . ARG A 1 86 ? 9.545 6.993 -11.416 1.00 97.62 86 ARG A C 1
ATOM 656 O O . ARG A 1 86 ? 9.826 6.833 -12.595 1.00 97.62 86 ARG A O 1
ATOM 663 N N . ASP A 1 87 ? 10.311 6.566 -10.417 1.00 95.88 87 ASP A N 1
ATOM 664 C CA . ASP A 1 87 ? 11.621 5.945 -10.580 1.00 95.88 87 ASP A CA 1
ATOM 665 C C . ASP A 1 87 ? 11.715 4.664 -9.723 1.00 95.88 87 ASP A C 1
ATOM 667 O O . ASP A 1 87 ? 11.440 4.722 -8.516 1.00 95.88 87 ASP A O 1
ATOM 671 N N . PRO A 1 88 ? 12.084 3.505 -10.306 1.00 96.38 88 PRO A N 1
ATOM 672 C CA . PRO A 1 88 ? 12.272 2.254 -9.568 1.00 96.38 88 PRO A CA 1
ATOM 673 C C . PRO A 1 88 ? 13.336 2.331 -8.474 1.00 96.38 88 PRO A C 1
ATOM 675 O O . PRO A 1 88 ? 13.167 1.710 -7.426 1.00 96.38 88 PRO A O 1
ATOM 678 N N . GLY A 1 89 ? 14.406 3.103 -8.682 1.00 96.25 89 GLY A N 1
ATOM 679 C CA . GLY A 1 89 ? 15.464 3.301 -7.694 1.00 96.25 89 GLY A CA 1
ATOM 680 C C . GLY A 1 89 ? 14.959 4.031 -6.451 1.00 96.25 89 GLY A C 1
ATOM 681 O O . GLY A 1 89 ? 15.200 3.581 -5.333 1.00 96.25 89 GLY A O 1
ATOM 682 N N . HIS A 1 90 ? 14.184 5.101 -6.633 1.00 96.88 90 HIS A N 1
ATOM 683 C CA . HIS A 1 90 ? 13.544 5.827 -5.537 1.00 96.88 90 HIS A CA 1
ATOM 684 C C . HIS A 1 90 ? 12.581 4.935 -4.748 1.00 96.88 90 HIS A C 1
ATOM 686 O O . HIS A 1 90 ? 12.641 4.913 -3.518 1.00 96.88 90 HIS A O 1
ATOM 692 N N . PHE A 1 91 ? 11.730 4.160 -5.434 1.00 97.94 91 PHE A N 1
ATOM 693 C CA . PHE A 1 91 ? 10.848 3.211 -4.750 1.00 97.94 91 PHE A CA 1
ATOM 694 C C . PHE A 1 91 ? 11.643 2.125 -4.016 1.00 97.94 91 PHE A C 1
ATOM 696 O O . PHE A 1 91 ? 11.286 1.751 -2.903 1.00 97.94 91 PHE A O 1
ATOM 703 N N . ARG A 1 92 ? 12.752 1.649 -4.590 1.00 97.62 92 ARG A N 1
ATOM 704 C CA . ARG A 1 92 ? 13.638 0.688 -3.931 1.00 97.62 92 ARG A CA 1
ATOM 705 C C . ARG A 1 92 ? 14.236 1.242 -2.642 1.00 97.62 92 ARG A C 1
ATOM 707 O O . ARG A 1 92 ? 14.164 0.568 -1.622 1.00 97.62 92 ARG A O 1
ATOM 714 N N . THR A 1 93 ? 14.768 2.463 -2.655 1.00 97.38 93 THR A N 1
ATOM 715 C CA . THR A 1 93 ? 15.291 3.107 -1.439 1.00 97.38 93 THR A CA 1
ATOM 716 C C . THR A 1 93 ? 14.201 3.298 -0.385 1.00 97.38 93 THR A C 1
ATOM 718 O O . THR A 1 93 ? 14.431 3.025 0.792 1.00 97.38 93 THR A O 1
ATOM 721 N N . TYR A 1 94 ? 13.005 3.723 -0.800 1.00 98.06 94 TYR A N 1
ATOM 722 C CA . TYR A 1 94 ? 11.838 3.819 0.077 1.00 98.06 94 TYR A CA 1
ATOM 723 C C . TYR A 1 94 ? 11.488 2.460 0.702 1.00 98.06 94 TYR A C 1
ATOM 725 O O . TYR A 1 94 ? 11.358 2.346 1.920 1.00 98.06 94 TYR A O 1
ATOM 733 N N . TRP A 1 95 ? 11.411 1.413 -0.120 1.00 98.06 95 TRP A N 1
ATOM 734 C CA . TRP A 1 95 ? 11.082 0.059 0.310 1.00 98.06 95 TRP A CA 1
ATOM 735 C C . TRP A 1 95 ? 12.103 -0.501 1.299 1.00 98.06 95 TRP A C 1
ATOM 737 O O . TRP A 1 95 ? 11.727 -0.963 2.372 1.00 98.06 95 TRP A O 1
ATOM 747 N N . GLU A 1 96 ? 13.393 -0.412 0.971 1.00 97.31 96 GLU A N 1
ATOM 748 C CA . GLU A 1 96 ? 14.483 -0.882 1.832 1.00 97.31 96 GLU A CA 1
ATOM 749 C C . GLU A 1 96 ? 14.475 -0.161 3.188 1.00 97.31 96 GLU A C 1
ATOM 751 O O . GLU A 1 96 ? 14.721 -0.787 4.220 1.00 97.31 96 GLU A O 1
ATOM 756 N N . ARG A 1 97 ? 14.124 1.132 3.213 1.00 97.69 97 ARG A N 1
ATOM 757 C CA . ARG A 1 97 ? 13.987 1.899 4.456 1.00 97.69 97 ARG A CA 1
ATOM 758 C C . ARG A 1 97 ? 12.769 1.478 5.279 1.00 97.69 97 ARG A C 1
ATOM 760 O O . ARG A 1 97 ? 12.904 1.349 6.497 1.00 97.69 97 ARG A O 1
ATOM 767 N N . LEU A 1 98 ? 11.623 1.236 4.638 1.00 96.81 98 LEU A N 1
ATOM 768 C CA . LEU A 1 98 ? 10.422 0.722 5.304 1.00 96.81 98 LEU A CA 1
ATOM 769 C C . LEU A 1 98 ? 10.670 -0.651 5.934 1.00 96.81 98 LEU A C 1
ATOM 771 O O . LEU A 1 98 ? 10.441 -0.844 7.126 1.00 96.81 98 LEU A O 1
ATOM 775 N N . THR A 1 99 ? 11.157 -1.608 5.144 1.00 96.56 99 THR A N 1
ATOM 776 C CA . THR A 1 99 ? 11.351 -2.987 5.608 1.00 96.56 99 THR A CA 1
ATOM 777 C C . THR A 1 99 ? 12.591 -3.164 6.469 1.00 96.56 99 THR A C 1
ATOM 779 O O . THR A 1 99 ? 12.745 -4.206 7.090 1.00 96.56 99 THR A O 1
ATOM 782 N N . GLY A 1 100 ? 13.480 -2.169 6.503 1.00 97.19 100 GLY A N 1
ATOM 783 C CA . GLY A 1 100 ? 14.650 -2.154 7.374 1.00 97.19 100 GLY A CA 1
ATOM 784 C C . GLY A 1 100 ? 14.341 -1.827 8.837 1.00 97.19 100 GLY A C 1
ATOM 785 O O . GLY A 1 100 ? 15.269 -1.860 9.641 1.00 97.19 100 GLY A O 1
ATOM 786 N N . GLN A 1 101 ? 13.088 -1.499 9.188 1.00 97.88 101 GLN A N 1
ATOM 787 C CA . GLN A 1 101 ? 12.676 -1.246 10.572 1.00 97.88 101 GLN A CA 1
ATOM 788 C C . GLN A 1 101 ? 12.409 -2.566 11.317 1.00 97.88 101 GLN A C 1
ATOM 790 O O . GLN A 1 101 ? 11.418 -3.242 11.007 1.00 97.88 101 GLN A O 1
ATOM 795 N N . PRO A 1 102 ? 13.232 -2.939 12.319 1.00 97.44 102 PRO A N 1
ATOM 796 C CA . PRO A 1 102 ? 13.092 -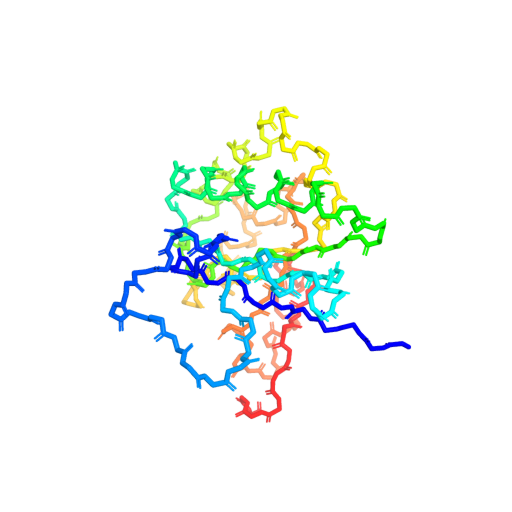4.216 13.017 1.00 97.44 102 PRO A CA 1
ATOM 797 C C . PRO A 1 102 ? 11.724 -4.436 13.662 1.00 97.44 102 PRO A C 1
ATOM 799 O O . PRO A 1 102 ? 11.204 -5.551 13.666 1.00 97.44 102 PRO A O 1
ATOM 802 N N . GLU A 1 103 ? 11.123 -3.373 14.180 1.00 96.56 103 GLU A N 1
ATOM 803 C CA . GLU A 1 103 ? 9.827 -3.386 14.851 1.00 96.56 103 GLU A CA 1
ATOM 804 C C . GLU A 1 103 ? 8.666 -3.661 13.883 1.00 96.56 103 GLU A C 1
ATOM 806 O O . GLU A 1 103 ? 7.613 -4.132 14.308 1.00 96.56 103 GLU A O 1
ATOM 811 N N . LEU A 1 104 ? 8.844 -3.402 12.583 1.00 97.81 104 LEU A N 1
ATOM 812 C CA . LEU A 1 104 ? 7.837 -3.680 11.557 1.00 97.81 104 LEU A CA 1
ATOM 813 C C . LEU A 1 104 ? 8.046 -5.031 10.866 1.00 97.81 104 LEU A C 1
ATOM 815 O O . LEU A 1 104 ? 7.189 -5.431 10.084 1.00 97.81 104 LEU A O 1
ATOM 819 N N . HIS A 1 105 ? 9.124 -5.772 11.144 1.00 96.62 105 HIS A N 1
ATOM 820 C CA . HIS A 1 105 ? 9.373 -7.067 10.495 1.00 96.62 105 HIS A CA 1
ATOM 821 C C . HIS A 1 105 ? 8.215 -8.057 10.691 1.00 96.62 105 HIS A C 1
ATOM 823 O O . HIS A 1 105 ? 7.794 -8.716 9.740 1.00 96.62 105 HIS A O 1
ATOM 829 N N . GLY A 1 106 ? 7.683 -8.141 11.918 1.00 95.69 106 GLY A N 1
ATOM 830 C CA . GLY A 1 106 ? 6.524 -8.980 12.227 1.00 95.69 106 GLY A CA 1
ATOM 831 C C . GLY A 1 106 ? 5.303 -8.554 11.419 1.00 95.69 106 GLY A C 1
ATOM 832 O O . GLY A 1 106 ? 4.700 -9.381 10.742 1.00 95.69 106 GLY A O 1
ATOM 833 N N . PHE A 1 107 ? 5.016 -7.251 11.389 1.00 97.19 107 PHE A N 1
ATOM 834 C CA . PHE A 1 107 ? 3.928 -6.685 10.597 1.00 97.19 107 PHE A CA 1
ATOM 835 C C . PHE A 1 107 ? 4.094 -7.003 9.106 1.00 97.19 107 PHE A C 1
ATOM 837 O O . PHE A 1 107 ? 3.220 -7.635 8.527 1.00 97.19 107 PHE A O 1
ATOM 844 N N . PHE A 1 108 ? 5.243 -6.693 8.497 1.00 97.75 108 PHE A N 1
ATOM 845 C CA . PHE A 1 108 ? 5.514 -6.944 7.076 1.00 97.75 108 PHE A CA 1
ATOM 846 C C . PHE A 1 108 ? 5.469 -8.421 6.669 1.00 97.75 108 PHE A C 1
ATOM 848 O O . PHE A 1 108 ? 5.255 -8.702 5.490 1.00 97.75 108 PHE A O 1
ATOM 855 N N . SER A 1 109 ? 5.587 -9.368 7.605 1.00 96.12 109 SER A N 1
ATOM 856 C CA . SER A 1 109 ? 5.361 -10.789 7.304 1.00 96.12 109 SER A CA 1
ATOM 857 C C . SER A 1 109 ? 3.918 -11.096 6.861 1.00 96.12 109 SER A C 1
ATOM 859 O O . SER A 1 109 ? 3.687 -12.096 6.184 1.00 96.12 109 SER A O 1
ATOM 861 N N . HIS A 1 110 ? 2.969 -10.202 7.167 1.00 97.31 110 HIS A N 1
ATOM 862 C CA . HIS A 1 110 ? 1.563 -10.262 6.754 1.00 97.31 110 HIS A CA 1
ATOM 863 C C . HIS A 1 110 ? 1.260 -9.491 5.456 1.00 97.31 110 HIS A C 1
ATOM 865 O O . HIS A 1 110 ? 0.100 -9.425 5.030 1.00 97.31 110 HIS A O 1
ATOM 871 N N . LEU A 1 111 ? 2.265 -8.876 4.821 1.00 98.19 111 LEU A N 1
ATOM 872 C CA . LEU A 1 111 ? 2.063 -8.152 3.569 1.00 98.19 111 LEU A CA 1
ATOM 873 C C . LEU A 1 111 ? 1.757 -9.125 2.426 1.00 98.19 111 LEU A C 1
ATOM 875 O O . LEU A 1 111 ? 2.546 -10.012 2.106 1.00 98.19 111 LEU A O 1
ATOM 879 N N . VAL A 1 112 ? 0.641 -8.893 1.739 1.00 97.94 112 VAL A N 1
ATOM 880 C CA . VAL A 1 112 ? 0.223 -9.694 0.583 1.00 97.94 112 VAL A CA 1
ATOM 881 C C . VAL A 1 112 ? 0.861 -9.167 -0.709 1.00 97.94 112 VAL A C 1
ATOM 883 O O . VAL A 1 112 ? 1.444 -9.936 -1.476 1.00 97.94 112 VAL A O 1
ATOM 886 N N . PHE A 1 113 ? 0.761 -7.857 -0.958 1.00 98.38 113 PHE A N 1
ATOM 887 C CA . PHE A 1 113 ? 1.394 -7.158 -2.083 1.00 98.38 113 PHE A CA 1
ATOM 888 C C . PHE A 1 113 ? 1.351 -5.632 -1.910 1.00 98.38 113 PHE A C 1
ATOM 890 O O . PHE A 1 113 ? 0.595 -5.101 -1.093 1.00 98.38 113 PHE A O 1
ATOM 897 N N . VAL A 1 114 ? 2.125 -4.937 -2.744 1.00 98.62 114 VAL A N 1
ATOM 898 C CA . VAL A 1 114 ? 2.053 -3.492 -2.978 1.00 98.62 114 VAL A CA 1
ATOM 899 C C . VAL A 1 114 ? 1.286 -3.226 -4.280 1.00 98.62 114 VAL A C 1
ATOM 901 O O . VAL A 1 114 ? 1.578 -3.801 -5.327 1.00 98.62 114 VAL A O 1
ATOM 904 N N . GLU A 1 115 ? 0.277 -2.374 -4.220 1.00 98.50 115 GLU A N 1
ATOM 905 C CA . GLU A 1 115 ? -0.599 -1.984 -5.322 1.00 98.50 115 GLU A CA 1
ATOM 906 C C . GLU A 1 115 ? -0.146 -0.640 -5.891 1.00 98.50 115 GLU A C 1
ATOM 908 O O . GLU A 1 115 ? 0.084 0.301 -5.135 1.00 98.50 115 GLU A O 1
ATOM 913 N N . GLN A 1 116 ? 0.026 -0.586 -7.215 1.00 97.94 116 GLN A N 1
ATOM 914 C CA . GLN A 1 116 ? 0.302 0.619 -8.003 1.00 97.94 116 GLN A CA 1
ATOM 915 C C . GLN A 1 116 ? 1.289 1.612 -7.330 1.00 97.94 116 GLN A C 1
ATOM 917 O O . GLN A 1 116 ? 0.961 2.786 -7.138 1.00 97.94 116 GLN A O 1
ATOM 922 N N . PRO A 1 117 ? 2.523 1.188 -6.979 1.00 98.06 117 PRO A N 1
ATOM 923 C CA . PRO A 1 117 ? 3.510 2.121 -6.434 1.00 98.06 117 PRO A CA 1
ATOM 924 C C . PRO A 1 117 ? 3.918 3.169 -7.476 1.00 98.06 117 PRO A C 1
ATOM 926 O O . PRO A 1 117 ? 4.113 4.340 -7.159 1.00 98.06 117 PRO A O 1
ATOM 929 N N . PHE A 1 118 ? 4.022 2.764 -8.741 1.00 98.44 118 PHE A N 1
ATOM 930 C CA . PHE A 1 118 ? 4.497 3.635 -9.806 1.00 98.44 118 PHE A CA 1
ATOM 931 C C . PHE A 1 118 ? 3.374 4.435 -10.457 1.00 98.44 118 PHE A C 1
ATOM 933 O O . PHE A 1 118 ? 2.252 3.959 -10.588 1.00 98.44 118 PHE A O 1
ATOM 940 N N . HIS A 1 119 ? 3.683 5.637 -10.925 1.00 98.25 119 HIS A N 1
ATOM 941 C CA . HIS A 1 119 ? 2.775 6.434 -11.735 1.00 98.25 119 HIS A CA 1
ATOM 942 C C . HIS A 1 119 ? 2.483 5.734 -13.067 1.00 98.25 119 HIS A C 1
ATOM 944 O O . HIS A 1 119 ? 3.399 5.200 -13.698 1.00 98.25 119 HIS A O 1
ATOM 950 N N . ARG A 1 120 ? 1.228 5.754 -13.536 1.00 96.94 120 ARG A N 1
ATOM 951 C CA . ARG A 1 120 ? 0.798 5.024 -14.746 1.00 96.94 120 ARG A CA 1
ATOM 952 C C . ARG A 1 120 ? 1.616 5.346 -15.997 1.00 96.94 120 ARG A C 1
ATOM 954 O O . ARG A 1 120 ? 1.843 4.460 -16.810 1.00 96.94 120 ARG A O 1
ATOM 961 N N . ASP A 1 121 ? 2.100 6.586 -16.115 1.00 96.81 121 ASP A N 1
ATOM 962 C CA . ASP A 1 121 ? 2.969 7.034 -17.218 1.00 96.81 121 ASP A CA 1
ATOM 963 C C . ASP A 1 121 ? 4.252 6.204 -17.357 1.00 96.81 121 ASP A C 1
ATOM 965 O O . ASP A 1 121 ? 4.807 6.125 -18.447 1.00 96.81 121 ASP A O 1
ATOM 969 N N . VAL A 1 122 ? 4.746 5.627 -16.257 1.00 97.25 122 VAL A N 1
ATOM 970 C CA . VAL A 1 122 ? 6.026 4.907 -16.220 1.00 97.25 122 VAL A CA 1
ATOM 971 C C . VAL A 1 122 ? 5.878 3.442 -15.817 1.00 97.25 122 VAL A C 1
ATOM 973 O O . VAL A 1 122 ? 6.779 2.644 -16.051 1.00 97.25 122 VAL A O 1
ATOM 976 N N . ALA A 1 123 ? 4.743 3.069 -15.219 1.00 97.50 123 ALA A N 1
ATOM 977 C CA . ALA A 1 123 ? 4.502 1.742 -14.663 1.00 97.50 123 ALA A CA 1
ATOM 978 C C . ALA A 1 123 ? 4.689 0.606 -15.682 1.00 97.50 123 ALA A C 1
ATOM 980 O O . ALA A 1 123 ? 5.083 -0.490 -15.291 1.00 97.50 123 ALA A O 1
ATOM 981 N N . LEU A 1 124 ? 4.439 0.870 -16.969 1.00 97.44 124 LEU A N 1
ATOM 982 C CA . LEU A 1 124 ? 4.588 -0.093 -18.066 1.00 97.44 124 LEU A CA 1
ATOM 983 C C . LEU A 1 124 ? 5.680 0.298 -19.080 1.00 97.44 124 LEU A C 1
ATOM 985 O O . LEU A 1 124 ? 5.707 -0.222 -20.198 1.00 97.44 124 LEU A O 1
ATOM 989 N N . ASP A 1 125 ? 6.584 1.208 -18.711 1.00 97.00 125 ASP A N 1
ATOM 990 C CA . ASP A 1 125 ? 7.724 1.573 -19.551 1.00 97.00 125 ASP A CA 1
ATOM 991 C C . ASP A 1 125 ? 8.745 0.421 -19.604 1.00 97.00 125 ASP A C 1
ATOM 993 O O . ASP A 1 125 ? 9.264 -0.026 -18.578 1.00 97.00 125 ASP A O 1
ATOM 997 N N . ARG A 1 126 ? 9.033 -0.080 -20.812 1.00 96.31 126 ARG A N 1
ATOM 998 C CA . ARG A 1 126 ? 9.905 -1.249 -21.010 1.00 96.31 126 ARG A CA 1
ATOM 999 C C . ARG A 1 126 ? 11.368 -0.974 -20.680 1.00 96.31 126 ARG A C 1
ATOM 1001 O O . ARG A 1 126 ? 12.058 -1.891 -20.239 1.00 96.31 126 ARG A O 1
ATOM 1008 N N . GLU A 1 127 ? 11.843 0.244 -20.906 1.00 94.06 127 GLU A N 1
ATOM 1009 C CA . GLU A 1 127 ? 13.230 0.614 -20.640 1.00 94.06 127 GLU A CA 1
ATOM 1010 C C . GLU A 1 127 ? 13.441 0.800 -19.138 1.00 94.06 127 GLU A C 1
ATOM 1012 O O . GLU A 1 127 ? 14.346 0.197 -18.556 1.00 94.06 127 GLU A O 1
ATOM 1017 N N . LEU A 1 128 ? 12.550 1.556 -18.495 1.00 94.81 128 LEU A N 1
ATOM 1018 C CA . LEU A 1 128 ? 12.648 1.871 -17.077 1.00 94.81 128 LEU A CA 1
ATOM 1019 C C . LEU A 1 128 ? 12.363 0.654 -16.186 1.00 94.81 128 LEU A C 1
ATOM 1021 O O . LEU A 1 128 ? 13.122 0.378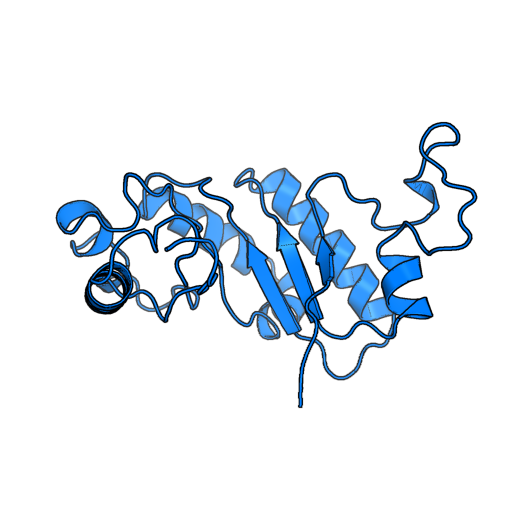 -15.259 1.00 94.81 128 LEU A O 1
ATOM 1025 N N . MET A 1 129 ? 11.288 -0.094 -16.463 1.00 95.81 129 MET A N 1
ATOM 1026 C CA . MET A 1 129 ? 10.859 -1.212 -15.609 1.00 95.81 129 MET A CA 1
ATOM 1027 C C . MET A 1 129 ? 11.514 -2.544 -15.986 1.00 95.81 129 MET A C 1
ATOM 1029 O O . MET A 1 129 ? 11.698 -3.397 -15.116 1.00 95.81 129 MET A O 1
ATOM 1033 N N . GLY A 1 130 ? 11.876 -2.733 -17.259 1.00 91.56 130 GLY A N 1
ATOM 1034 C CA . GLY A 1 130 ? 12.495 -3.964 -17.763 1.00 91.56 130 GLY A CA 1
ATOM 1035 C C . GLY A 1 130 ? 14.028 -3.949 -17.780 1.00 91.56 130 GLY A C 1
ATOM 1036 O O . GLY A 1 130 ? 14.644 -5.004 -17.928 1.00 91.56 130 GLY A O 1
ATOM 1037 N N . GLY A 1 131 ? 14.654 -2.776 -17.643 1.00 89.50 131 GLY A N 1
ATOM 1038 C CA . GLY A 1 131 ? 16.107 -2.618 -17.665 1.00 89.50 131 GLY A CA 1
ATOM 1039 C C . GLY A 1 131 ? 16.821 -3.098 -16.394 1.00 89.50 131 GLY A C 1
ATOM 1040 O O . GLY A 1 131 ? 16.216 -3.569 -15.433 1.00 89.50 131 GLY A O 1
ATOM 1041 N N . ALA A 1 132 ? 18.147 -2.924 -16.360 1.00 89.06 132 ALA A N 1
ATOM 1042 C CA . ALA A 1 132 ? 18.998 -3.345 -15.237 1.00 89.06 132 ALA A CA 1
ATOM 1043 C C . ALA A 1 132 ? 18.699 -2.624 -13.906 1.00 89.06 132 ALA A C 1
ATOM 1045 O O . ALA A 1 132 ? 19.056 -3.130 -12.846 1.00 89.06 132 ALA A O 1
ATOM 1046 N N . GLY A 1 133 ? 18.062 -1.450 -13.958 1.00 90.38 133 GLY A N 1
ATOM 1047 C CA . GLY A 1 133 ? 17.569 -0.724 -12.781 1.00 90.38 133 GLY A CA 1
ATOM 1048 C C . GLY A 1 133 ? 16.089 -0.969 -12.471 1.00 90.38 133 GLY A C 1
ATOM 1049 O O . GLY A 1 133 ? 15.577 -0.403 -11.512 1.00 90.38 133 GLY A O 1
ATOM 1050 N N . GLY A 1 134 ? 15.404 -1.775 -13.285 1.00 95.00 134 GLY A N 1
ATOM 1051 C CA . GLY A 1 134 ? 13.973 -2.024 -13.186 1.00 95.00 134 GLY A CA 1
ATOM 1052 C C . GLY A 1 134 ? 13.608 -3.156 -12.225 1.00 95.00 134 GLY A C 1
ATOM 1053 O O . GLY A 1 134 ? 14.418 -3.637 -11.430 1.00 95.00 134 GLY A O 1
ATOM 1054 N N . LEU A 1 135 ? 12.361 -3.621 -12.309 1.00 95.38 135 LEU A N 1
ATOM 1055 C CA . LEU A 1 135 ? 11.806 -4.587 -11.357 1.00 95.38 135 LEU A CA 1
ATOM 1056 C C . LEU A 1 135 ? 12.387 -5.990 -11.543 1.00 95.38 135 LEU A C 1
ATOM 1058 O O . LEU A 1 135 ? 12.603 -6.702 -10.566 1.00 95.38 135 LEU A O 1
ATOM 1062 N N . VAL A 1 136 ? 12.663 -6.399 -12.784 1.00 91.56 136 VAL A N 1
ATOM 1063 C CA . VAL A 1 136 ? 13.199 -7.740 -13.085 1.00 91.56 136 VAL A CA 1
ATOM 1064 C C . VAL A 1 136 ? 14.585 -7.949 -12.465 1.00 91.56 136 VAL A C 1
ATOM 1066 O O . VAL A 1 136 ? 14.909 -9.055 -12.038 1.00 91.56 136 VAL A O 1
ATOM 1069 N N . ALA A 1 137 ? 15.387 -6.887 -12.367 1.00 93.56 137 ALA A N 1
ATOM 1070 C CA . ALA A 1 137 ? 16.726 -6.933 -11.786 1.00 93.56 137 ALA A CA 1
ATOM 1071 C C . ALA A 1 137 ? 16.738 -6.872 -10.246 1.00 93.56 137 ALA A C 1
ATOM 1073 O O . ALA A 1 137 ? 17.783 -7.077 -9.625 1.00 93.56 137 ALA A O 1
ATOM 1074 N N . TRP A 1 138 ? 15.597 -6.5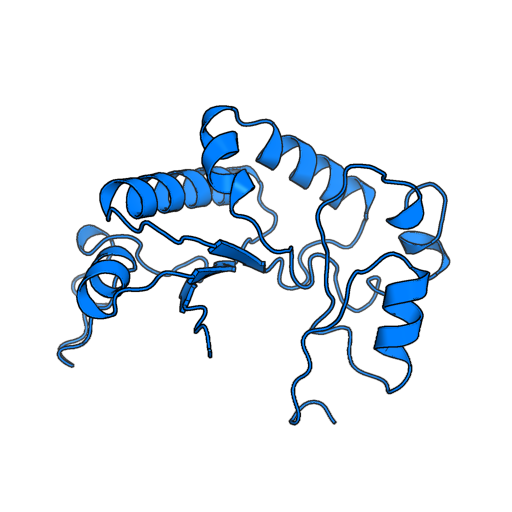97 -9.609 1.00 95.38 138 TRP A N 1
ATOM 1075 C CA . TRP A 1 138 ? 15.492 -6.464 -8.160 1.00 95.38 138 TRP A CA 1
ATOM 1076 C C . TRP A 1 138 ? 14.920 -7.744 -7.537 1.00 95.38 138 TRP A C 1
ATOM 1078 O O . TRP A 1 138 ? 13.709 -7.957 -7.505 1.00 95.38 138 TRP A O 1
ATOM 1088 N N . ALA A 1 139 ? 15.816 -8.609 -7.051 1.00 90.94 139 ALA A N 1
ATOM 1089 C CA . ALA A 1 139 ? 15.474 -9.944 -6.552 1.00 90.94 139 ALA A CA 1
ATOM 1090 C C . ALA A 1 139 ? 14.562 -9.930 -5.309 1.00 90.94 139 ALA A C 1
ATOM 1092 O O . ALA A 1 139 ? 13.557 -10.635 -5.288 1.00 90.94 139 ALA A O 1
ATOM 1093 N N . ASP A 1 140 ? 14.873 -9.094 -4.313 1.00 91.31 140 ASP A N 1
ATOM 1094 C CA . ASP A 1 140 ? 14.189 -9.071 -3.006 1.00 91.31 140 ASP A CA 1
ATOM 1095 C C . ASP A 1 140 ? 13.045 -8.040 -2.924 1.00 91.31 140 ASP A C 1
ATOM 1097 O O . ASP A 1 140 ? 12.684 -7.556 -1.851 1.00 91.31 140 ASP A O 1
ATOM 1101 N N . ARG A 1 141 ? 12.488 -7.648 -4.071 1.00 95.81 141 ARG A N 1
ATOM 1102 C CA . ARG A 1 141 ? 11.378 -6.687 -4.143 1.00 95.81 141 ARG A CA 1
ATOM 1103 C C . ARG A 1 141 ? 10.068 -7.285 -3.617 1.00 95.81 141 ARG A C 1
ATOM 1105 O O . ARG A 1 141 ? 9.873 -8.502 -3.699 1.00 95.81 141 ARG A O 1
ATOM 1112 N N . PRO A 1 142 ? 9.105 -6.458 -3.177 1.00 97.56 142 PRO A N 1
ATOM 1113 C CA . PRO A 1 142 ? 7.796 -6.969 -2.805 1.00 97.56 142 PRO A CA 1
ATOM 1114 C C . PRO A 1 142 ? 7.038 -7.506 -4.020 1.00 97.56 142 PRO A C 1
ATOM 1116 O O . PRO A 1 142 ? 7.273 -7.120 -5.173 1.00 97.56 142 PRO A O 1
ATOM 1119 N N . ARG A 1 143 ? 6.033 -8.347 -3.754 1.00 98.25 143 ARG A N 1
ATOM 1120 C CA . ARG A 1 143 ? 4.993 -8.616 -4.750 1.00 98.25 143 ARG A CA 1
ATOM 1121 C C . ARG A 1 143 ? 4.303 -7.301 -5.084 1.00 98.25 143 ARG A C 1
ATOM 1123 O O . ARG A 1 143 ? 3.895 -6.574 -4.185 1.00 98.25 143 ARG A O 1
ATOM 1130 N N . MET A 1 144 ? 4.183 -7.011 -6.371 1.00 98.38 144 MET A N 1
ATOM 1131 C CA . MET A 1 144 ? 3.623 -5.760 -6.875 1.00 98.38 144 MET A CA 1
ATOM 1132 C C . MET A 1 144 ? 2.553 -6.042 -7.911 1.00 98.38 144 MET A C 1
ATOM 1134 O O . MET A 1 144 ? 2.771 -6.886 -8.780 1.00 98.38 144 MET A O 1
ATOM 1138 N N . ILE A 1 145 ? 1.439 -5.323 -7.846 1.00 98.44 145 ILE A N 1
ATOM 1139 C CA . ILE A 1 145 ? 0.385 -5.357 -8.863 1.00 98.44 145 ILE A CA 1
ATOM 1140 C C . ILE A 1 145 ? 0.141 -3.957 -9.428 1.00 98.44 145 ILE A C 1
ATOM 1142 O O . ILE A 1 145 ? 0.429 -2.961 -8.764 1.00 98.44 145 ILE A O 1
ATOM 1146 N N . ILE A 1 146 ? -0.407 -3.887 -10.637 1.00 97.88 146 ILE A N 1
ATOM 1147 C CA . ILE A 1 146 ? -0.928 -2.640 -11.217 1.00 97.88 146 ILE A CA 1
ATOM 1148 C C . ILE A 1 146 ? -2.424 -2.470 -10.902 1.00 97.88 146 ILE A C 1
ATOM 1150 O O . ILE A 1 146 ? -3.115 -3.451 -10.647 1.00 97.88 146 ILE A O 1
ATOM 1154 N N . ASP A 1 147 ? -2.927 -1.238 -10.928 1.00 95.88 147 ASP A N 1
ATOM 1155 C CA . ASP A 1 147 ? -4.358 -0.900 -10.844 1.00 95.88 147 ASP A CA 1
ATOM 1156 C C . ASP A 1 147 ? -4.693 0.203 -11.864 1.00 95.88 147 ASP A C 1
ATOM 1158 O O . ASP A 1 147 ? -5.357 -0.021 -12.875 1.00 95.88 147 ASP A O 1
ATOM 1162 N N . GLU A 1 148 ? -4.189 1.416 -11.664 1.00 94.62 148 GLU A N 1
ATOM 1163 C CA . GLU A 1 148 ? -4.372 2.549 -12.581 1.00 94.62 148 GLU A CA 1
ATOM 1164 C C . GLU A 1 148 ? -3.739 2.335 -13.964 1.00 94.62 148 GLU A C 1
ATOM 1166 O O . GLU A 1 148 ? -4.193 2.940 -14.938 1.00 94.62 148 GLU A O 1
ATOM 1171 N N . SER A 1 149 ? -2.725 1.470 -14.056 1.00 95.19 149 SER A N 1
ATOM 1172 C CA . SER A 1 149 ? -2.041 1.134 -15.321 1.00 95.19 149 SER A CA 1
ATOM 1173 C C . SER A 1 149 ? -2.746 0.049 -16.136 1.00 95.19 149 SER A C 1
ATOM 1175 O O . SER A 1 149 ? -2.375 -0.195 -17.289 1.00 95.19 149 SER A O 1
ATOM 1177 N N . ASP A 1 150 ? -3.748 -0.619 -15.561 1.00 93.94 150 ASP A N 1
ATOM 1178 C CA . ASP A 1 150 ? -4.555 -1.621 -16.259 1.00 93.94 150 ASP A CA 1
ATOM 1179 C C . ASP A 1 150 ? -5.627 -0.935 -17.110 1.00 93.94 150 ASP A C 1
ATOM 1181 O O . ASP A 1 150 ? -6.810 -0.913 -16.784 1.00 93.94 150 ASP A O 1
ATOM 1185 N N . ALA A 1 151 ? -5.167 -0.262 -18.164 1.00 89.56 151 ALA A N 1
ATOM 1186 C CA . ALA A 1 151 ? -5.982 0.591 -19.025 1.00 89.56 151 ALA A CA 1
ATOM 1187 C C . ALA A 1 151 ? -6.162 0.025 -20.445 1.00 89.56 151 ALA A C 1
ATOM 1189 O O . ALA A 1 151 ? -6.793 0.661 -21.291 1.00 89.56 151 ALA A O 1
ATOM 1190 N N . ARG A 1 152 ? -5.543 -1.121 -20.753 1.00 90.31 152 ARG A N 1
ATOM 1191 C CA . ARG A 1 152 ? -5.555 -1.751 -22.079 1.00 90.31 152 ARG A CA 1
ATOM 1192 C C . ARG A 1 152 ? -5.625 -3.268 -21.940 1.00 90.31 152 ARG A C 1
ATOM 1194 O O . ARG A 1 152 ? -5.092 -3.826 -20.989 1.00 90.31 152 ARG A O 1
ATOM 1201 N N . ASN A 1 153 ? -6.170 -3.945 -22.949 1.00 89.75 153 ASN A N 1
ATOM 1202 C CA . ASN A 1 153 ? -6.286 -5.412 -22.968 1.00 89.75 153 ASN A CA 1
ATOM 1203 C C . ASN A 1 153 ? -4.944 -6.149 -22.801 1.00 89.75 153 ASN A C 1
ATOM 1205 O O . ASN A 1 153 ? -4.919 -7.292 -22.353 1.00 89.75 153 ASN A O 1
ATOM 1209 N N . ASP A 1 154 ? -3.836 -5.520 -23.196 1.00 93.56 154 ASP A N 1
ATOM 1210 C CA . ASP A 1 154 ? -2.480 -6.056 -23.099 1.00 93.56 154 ASP A CA 1
ATOM 1211 C C . ASP A 1 154 ? -1.703 -5.564 -21.863 1.00 93.56 154 ASP A C 1
ATOM 1213 O O . ASP A 1 154 ? -0.582 -6.026 -21.640 1.00 93.56 154 ASP A O 1
ATOM 1217 N N . SER A 1 155 ? -2.291 -4.696 -21.025 1.00 95.25 155 SER A N 1
ATOM 1218 C CA . SER A 1 155 ? -1.636 -4.127 -19.837 1.00 95.25 155 SER A CA 1
ATOM 1219 C C . SER A 1 155 ? -1.152 -5.204 -18.869 1.00 95.25 155 SER A C 1
ATOM 1221 O O . SER A 1 155 ? 0.005 -5.166 -18.459 1.00 95.25 155 SER A O 1
ATOM 1223 N N . LEU A 1 156 ? -1.990 -6.193 -18.534 1.00 96.06 156 LEU A N 1
ATOM 1224 C CA . LEU A 1 156 ? -1.591 -7.287 -17.642 1.00 96.06 156 LEU A CA 1
ATOM 1225 C C . LEU A 1 156 ? -0.437 -8.114 -18.223 1.00 96.06 156 LEU A C 1
ATOM 1227 O O . LEU A 1 156 ? 0.508 -8.428 -17.506 1.00 96.06 156 LEU A O 1
ATOM 1231 N N . VAL A 1 157 ? -0.496 -8.461 -19.512 1.00 96.81 157 VAL A N 1
ATOM 1232 C CA . VAL A 1 157 ? 0.562 -9.255 -20.161 1.00 96.81 157 VAL A CA 1
ATOM 1233 C C . VAL A 1 157 ? 1.889 -8.503 -20.090 1.00 96.81 157 VAL A C 1
ATOM 1235 O O . VAL A 1 157 ? 2.887 -9.063 -19.639 1.00 96.81 157 VAL A O 1
ATOM 1238 N N . LEU A 1 158 ? 1.878 -7.215 -20.438 1.00 97.12 158 LEU A N 1
ATOM 1239 C CA . LEU A 1 158 ? 3.052 -6.355 -20.340 1.00 97.12 158 LEU A CA 1
ATOM 1240 C C . LEU A 1 158 ? 3.547 -6.213 -18.894 1.00 97.12 158 LEU A C 1
ATOM 1242 O O . LEU A 1 158 ? 4.745 -6.297 -18.642 1.00 97.12 158 LEU A O 1
ATOM 1246 N N . ALA A 1 159 ? 2.649 -6.044 -17.927 1.00 97.75 159 ALA A N 1
ATOM 1247 C CA . ALA A 1 159 ? 3.021 -5.947 -16.521 1.00 97.75 159 ALA A CA 1
ATOM 1248 C C . ALA A 1 159 ? 3.756 -7.214 -16.050 1.00 97.75 159 ALA A C 1
ATOM 1250 O O . ALA A 1 159 ? 4.799 -7.119 -15.405 1.00 97.75 159 ALA A O 1
ATOM 1251 N N . LEU A 1 160 ? 3.264 -8.401 -16.414 1.00 97.62 160 LEU A N 1
ATOM 1252 C CA . LEU A 1 160 ? 3.925 -9.666 -16.083 1.00 97.62 160 LEU A CA 1
ATOM 1253 C C . LEU A 1 160 ? 5.317 -9.772 -16.734 1.00 97.62 160 LEU A C 1
ATOM 1255 O O . LEU A 1 160 ? 6.263 -10.181 -16.062 1.00 97.62 160 LEU A O 1
ATOM 1259 N N . GLU A 1 161 ? 5.473 -9.350 -17.997 1.00 97.06 161 GLU A N 1
ATOM 1260 C CA . GLU A 1 161 ? 6.782 -9.282 -18.678 1.00 97.06 161 GLU A CA 1
ATOM 1261 C C . GLU A 1 161 ? 7.775 -8.359 -17.951 1.00 97.06 161 GLU A C 1
ATOM 1263 O O . GLU A 1 161 ? 8.967 -8.655 -17.889 1.00 97.06 161 GLU A O 1
ATOM 1268 N N . LEU A 1 162 ? 7.285 -7.255 -17.382 1.00 97.56 162 LEU A N 1
ATOM 1269 C CA . LEU A 1 162 ? 8.086 -6.272 -16.644 1.00 97.56 162 LEU A CA 1
ATOM 1270 C C . LEU A 1 162 ? 8.312 -6.652 -15.174 1.00 97.56 162 LEU A C 1
ATOM 1272 O O . LEU A 1 162 ? 8.951 -5.906 -14.437 1.00 97.56 162 LEU A O 1
ATOM 1276 N N . GLY A 1 163 ? 7.815 -7.810 -14.736 1.00 96.38 163 GLY A N 1
ATOM 1277 C CA . GLY A 1 163 ? 8.025 -8.341 -13.392 1.00 96.38 163 GLY A CA 1
ATOM 1278 C C . GLY A 1 163 ? 6.910 -8.034 -12.388 1.00 96.38 163 GLY A C 1
ATOM 1279 O O . GLY A 1 163 ? 7.021 -8.423 -11.225 1.00 96.38 163 GLY A O 1
ATOM 1280 N N . TYR A 1 164 ? 5.808 -7.391 -12.757 1.00 98.06 164 TYR A N 1
ATOM 1281 C CA . TYR A 1 164 ? 4.646 -7.342 -11.862 1.00 98.06 164 TYR A CA 1
ATOM 1282 C C . TYR A 1 164 ? 4.056 -8.746 -11.651 1.00 98.06 164 TYR A C 1
ATOM 1284 O O . TYR A 1 164 ? 4.344 -9.692 -12.379 1.00 98.06 164 TYR A O 1
ATOM 1292 N N . HIS A 1 165 ? 3.238 -8.892 -10.614 1.00 97.50 165 HIS A N 1
ATOM 1293 C CA . HIS A 1 165 ? 2.648 -10.163 -10.189 1.00 97.50 165 HIS A CA 1
ATOM 1294 C C . HIS A 1 165 ? 1.150 -10.265 -10.496 1.00 97.50 165 HIS A C 1
ATOM 1296 O O . HIS A 1 165 ? 0.540 -11.293 -10.208 1.00 97.50 165 HIS A O 1
ATOM 1302 N N . GLY A 1 166 ? 0.545 -9.214 -11.049 1.00 96.88 166 GLY A N 1
ATOM 1303 C CA . GLY A 1 166 ? -0.874 -9.198 -11.379 1.00 96.88 166 GLY A CA 1
ATOM 1304 C C . GLY A 1 166 ? -1.429 -7.794 -11.577 1.00 96.88 166 GLY A C 1
ATOM 1305 O O . GLY A 1 166 ? -0.683 -6.815 -11.650 1.00 96.88 166 GLY A O 1
ATOM 1306 N N . THR A 1 167 ? -2.756 -7.724 -11.635 1.00 96.25 167 THR A N 1
ATOM 1307 C CA . THR A 1 167 ? -3.535 -6.491 -11.775 1.00 96.25 167 THR A CA 1
ATOM 1308 C C . THR A 1 167 ? -4.738 -6.494 -10.829 1.00 96.25 167 THR A C 1
ATOM 1310 O O . THR A 1 167 ? -5.271 -7.555 -10.493 1.00 96.25 167 THR A O 1
ATOM 1313 N N . SER A 1 168 ? -5.178 -5.307 -10.424 1.00 92.88 168 SER A N 1
ATOM 1314 C CA . SER A 1 168 ? -6.484 -5.045 -9.830 1.00 92.88 168 SER A CA 1
ATOM 1315 C C . SER A 1 168 ? -7.493 -4.791 -10.951 1.00 92.88 168 SER A C 1
ATOM 1317 O O . SER A 1 168 ? -7.543 -3.711 -11.536 1.00 92.88 168 SER A O 1
ATOM 1319 N N . HIS A 1 169 ? -8.304 -5.800 -11.272 1.00 84.31 169 HIS A N 1
ATOM 1320 C CA . HIS A 1 169 ? -9.283 -5.682 -12.349 1.00 84.31 169 HIS A CA 1
ATOM 1321 C C . HIS A 1 169 ? -10.570 -5.014 -11.853 1.00 84.31 169 HIS A C 1
ATOM 1323 O O . HIS A 1 169 ? -11.202 -5.477 -10.899 1.00 84.31 169 HIS A O 1
ATOM 1329 N N . LYS A 1 170 ? -10.994 -3.940 -12.523 1.00 81.62 170 LYS A N 1
ATOM 1330 C CA . LYS A 1 170 ? -12.255 -3.245 -12.235 1.00 81.62 170 LYS A CA 1
ATOM 1331 C C . LYS A 1 170 ? -13.123 -3.281 -13.491 1.00 81.62 170 LYS A C 1
ATOM 1333 O O . LYS A 1 170 ? -12.799 -2.614 -14.463 1.00 81.62 170 LYS A O 1
ATOM 1338 N N . ASN A 1 171 ? -14.261 -3.985 -13.456 1.00 74.75 171 ASN A N 1
ATOM 1339 C CA . ASN A 1 171 ? -15.169 -4.122 -14.614 1.00 74.75 171 ASN A CA 1
ATOM 1340 C C . ASN A 1 171 ? -15.656 -2.781 -15.197 1.00 74.75 171 ASN A C 1
ATOM 1342 O O . ASN A 1 171 ? -16.105 -2.728 -16.335 1.00 74.75 171 ASN A O 1
ATOM 1346 N N . CYS A 1 172 ? -15.616 -1.698 -14.419 1.00 73.81 172 CYS A N 1
ATOM 1347 C CA . CYS A 1 172 ? -15.980 -0.359 -14.877 1.00 73.81 172 CYS A CA 1
ATOM 1348 C C . CYS A 1 172 ? -14.849 0.386 -15.605 1.00 73.81 172 CYS A C 1
ATOM 1350 O O . CYS A 1 172 ? -15.108 1.456 -16.153 1.00 73.81 172 CYS A O 1
ATOM 1352 N N . LYS A 1 173 ? -13.617 -0.142 -15.610 1.00 61.97 173 LYS A N 1
ATOM 1353 C CA . LYS A 1 173 ? -12.461 0.466 -16.287 1.00 61.97 173 LYS A CA 1
ATOM 1354 C C . LYS A 1 173 ? -12.389 0.149 -17.794 1.00 61.97 173 LYS A C 1
ATOM 1356 O O . LYS A 1 173 ? -11.583 0.782 -18.470 1.00 61.97 173 LYS A O 1
ATOM 1361 N N . GLY A 1 174 ? -13.303 -0.683 -18.315 1.00 50.22 174 GLY A N 1
ATOM 1362 C CA . GLY A 1 174 ? -13.411 -1.036 -19.738 1.00 50.22 174 GLY A CA 1
ATOM 1363 C C . GLY A 1 174 ? -12.731 -2.352 -20.058 1.00 50.22 174 GLY A C 1
ATOM 1364 O O . GLY A 1 174 ? -11.493 -2.401 -19.930 1.00 50.22 174 GLY A O 1
#

pLDDT: mean 94.73, std 5.98, range [50.22, 98.69]